Protein AF-A0A947J7D8-F1 (afdb_monomer_lite)

Secondary structure (DSSP, 8-state):
-HHHHHHHHHHHHHHHHHHTTTS-EEEEEEEEEEETTEEEEEEEEEEEETTTTEEEEEEEES--HHHHHHS-TT----HHHHHHHHTTS-SEEEEEEEE-TTS-EEEEEEEEE-SSPPPP---GGGTTTSSSS---

pLDDT: mean 82.87, std 16.21, range [32.88, 96.25]

Foldseek 3Di:
DVVVQVVVLVVVLVVQCVVCQDAKDWDWDWDWDDDPNDTWIKIKTWIADNVQQKIKIKIFILFEPVVRVVDGYPDPDPQVVVCVSRAQGGQKMWMWMFHPVPHTDIGTDHMDGYPDGDHRPDPPPPPVVPVPPDDD

Radius of gyration: 15.06 Å; chains: 1; bounding box: 30×41×39 Å

Structure (mmCIF, N/CA/C/O backbone):
data_AF-A0A947J7D8-F1
#
_entry.id   AF-A0A947J7D8-F1
#
loop_
_atom_site.group_PDB
_atom_site.id
_atom_site.type_symbol
_atom_site.label_atom_id
_atom_site.label_alt_id
_atom_site.label_comp_id
_atom_site.label_asym_id
_atom_site.label_entity_id
_atom_site.label_seq_id
_atom_site.pdbx_PDB_ins_code
_atom_site.Cartn_x
_atom_site.Cartn_y
_atom_site.Cartn_z
_atom_site.occupancy
_atom_site.B_iso_or_equiv
_atom_site.auth_seq_id
_atom_site.auth_comp_id
_atom_site.auth_asym_id
_atom_site.auth_atom_id
_atom_site.pdbx_PDB_model_num
ATOM 1 N N . MET A 1 1 ? 2.115 11.630 8.866 1.00 86.38 1 MET A N 1
ATOM 2 C CA . MET A 1 1 ? 1.598 10.238 8.909 1.00 86.38 1 MET A CA 1
ATOM 3 C C . MET A 1 1 ? 1.457 9.632 7.513 1.00 86.38 1 MET A C 1
ATOM 5 O O . MET A 1 1 ? 2.188 8.693 7.231 1.00 86.38 1 MET A O 1
ATOM 9 N N . PHE A 1 2 ? 0.605 10.180 6.631 1.00 93.31 2 PHE A N 1
ATOM 10 C CA . PHE A 1 2 ? 0.474 9.715 5.237 1.00 93.31 2 PHE A CA 1
ATOM 11 C C . PHE A 1 2 ? 1.815 9.655 4.499 1.00 93.31 2 PHE A C 1
ATOM 13 O O . PHE A 1 2 ? 2.153 8.610 3.965 1.00 93.31 2 PHE A O 1
ATOM 20 N N . ASP A 1 3 ? 2.627 10.712 4.570 1.00 94.56 3 ASP A N 1
ATOM 21 C CA . ASP A 1 3 ? 3.909 10.755 3.847 1.00 94.56 3 ASP A CA 1
ATOM 22 C C . ASP A 1 3 ? 4.918 9.712 4.348 1.00 94.56 3 ASP A C 1
ATOM 24 O O . ASP A 1 3 ? 5.742 9.221 3.583 1.00 94.56 3 ASP A 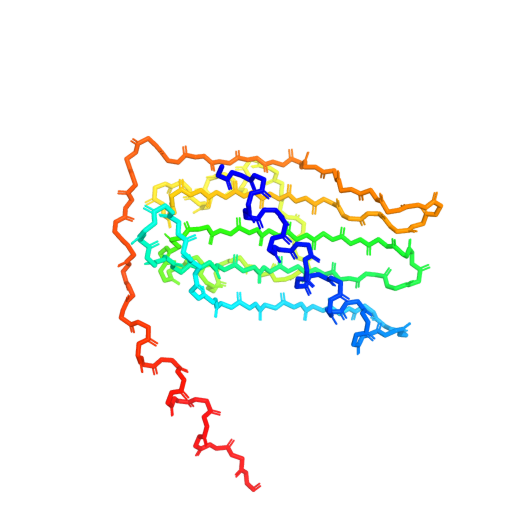O 1
ATOM 28 N N . LYS A 1 4 ? 4.852 9.333 5.633 1.00 94.75 4 LYS A N 1
ATOM 29 C CA . LYS A 1 4 ? 5.694 8.264 6.192 1.00 94.75 4 LYS A CA 1
ATOM 30 C C . LYS A 1 4 ? 5.284 6.908 5.618 1.00 94.75 4 LYS A C 1
ATOM 32 O O . LYS A 1 4 ? 6.145 6.154 5.182 1.00 94.75 4 LYS A O 1
ATOM 37 N N . ILE A 1 5 ? 3.981 6.631 5.575 1.00 95.44 5 ILE A N 1
ATOM 38 C CA . ILE A 1 5 ? 3.432 5.398 4.997 1.00 95.44 5 ILE A CA 1
ATOM 39 C C . ILE A 1 5 ? 3.716 5.338 3.496 1.00 95.44 5 ILE A C 1
ATOM 41 O O . ILE A 1 5 ? 4.161 4.307 3.009 1.00 95.44 5 ILE A O 1
ATOM 45 N N . GLU A 1 6 ? 3.527 6.446 2.780 1.00 96.25 6 GLU A N 1
ATOM 46 C CA . GLU A 1 6 ? 3.812 6.541 1.349 1.00 96.25 6 GLU A CA 1
ATOM 47 C C . GLU A 1 6 ? 5.294 6.289 1.064 1.00 96.25 6 GLU A C 1
ATOM 49 O O . GLU A 1 6 ? 5.605 5.464 0.215 1.00 96.25 6 GLU A O 1
ATOM 54 N N . LYS A 1 7 ? 6.218 6.890 1.829 1.00 95.50 7 LYS A N 1
ATOM 55 C CA . LYS A 1 7 ? 7.660 6.613 1.701 1.00 95.50 7 LYS A CA 1
ATOM 56 C C . LYS A 1 7 ? 8.004 5.139 1.922 1.00 95.50 7 LYS A C 1
ATOM 58 O O . LYS A 1 7 ? 8.852 4.609 1.210 1.00 95.50 7 LYS A O 1
ATOM 63 N N . ILE A 1 8 ? 7.383 4.480 2.902 1.00 95.69 8 ILE A N 1
ATOM 64 C CA . ILE A 1 8 ? 7.607 3.049 3.163 1.00 95.69 8 ILE A CA 1
ATOM 65 C C . ILE A 1 8 ? 7.055 2.214 2.003 1.00 95.69 8 ILE A C 1
ATOM 67 O O . ILE A 1 8 ? 7.776 1.394 1.442 1.00 95.69 8 ILE A O 1
ATOM 71 N N . ALA A 1 9 ? 5.814 2.462 1.589 1.00 95.69 9 ALA A N 1
ATOM 72 C CA . ALA A 1 9 ? 5.176 1.737 0.496 1.00 95.69 9 ALA A CA 1
ATOM 73 C C . ALA A 1 9 ? 5.911 1.920 -0.843 1.00 95.69 9 ALA A C 1
ATOM 75 O O . ALA A 1 9 ? 6.096 0.949 -1.568 1.00 95.69 9 ALA A O 1
ATOM 76 N N . VAL A 1 10 ? 6.421 3.124 -1.123 1.00 95.50 10 VAL A N 1
ATOM 77 C CA . VAL A 1 10 ? 7.275 3.416 -2.284 1.00 95.50 10 VAL A CA 1
ATOM 78 C C . VAL A 1 10 ? 8.554 2.585 -2.267 1.00 95.50 10 VAL A C 1
ATOM 80 O O . VAL A 1 10 ? 8.926 2.040 -3.300 1.00 95.50 10 VAL A O 1
ATOM 83 N N . LYS A 1 11 ? 9.224 2.443 -1.115 1.00 94.50 11 LYS A N 1
ATOM 84 C CA . LYS A 1 11 ? 10.410 1.576 -1.020 1.00 94.50 11 LYS A CA 1
ATOM 85 C C . LYS A 1 11 ? 10.070 0.131 -1.378 1.00 94.50 11 LYS A C 1
ATOM 87 O O . LYS A 1 11 ? 10.795 -0.483 -2.148 1.00 94.50 11 LYS A O 1
ATOM 92 N N . HIS A 1 12 ? 8.951 -0.388 -0.875 1.00 92.62 12 HIS A N 1
ATOM 93 C CA . HIS A 1 12 ? 8.507 -1.744 -1.210 1.00 92.62 12 HIS A CA 1
ATOM 94 C C . HIS A 1 12 ? 8.127 -1.902 -2.679 1.00 92.62 12 HIS A C 1
ATOM 96 O O . HIS A 1 12 ? 8.469 -2.915 -3.279 1.00 92.62 12 HIS A O 1
ATOM 102 N N . TYR A 1 13 ? 7.472 -0.897 -3.258 1.00 93.06 13 TYR A N 1
ATOM 103 C CA . TYR A 1 13 ? 7.185 -0.854 -4.686 1.00 93.06 13 TYR A CA 1
ATOM 104 C C . TYR A 1 13 ? 8.473 -0.913 -5.518 1.00 93.06 13 TYR A C 1
ATOM 106 O O . TYR A 1 13 ? 8.563 -1.714 -6.439 1.00 93.06 13 TYR A O 1
ATOM 114 N N . LEU A 1 14 ? 9.486 -0.108 -5.178 1.00 91.62 14 LEU A N 1
ATOM 115 C CA . LEU A 1 14 ? 10.761 -0.090 -5.899 1.00 91.62 14 LEU A CA 1
ATOM 116 C C . LEU A 1 14 ? 11.495 -1.431 -5.792 1.00 91.62 14 LEU A C 1
ATOM 118 O O . LEU A 1 14 ? 11.955 -1.940 -6.807 1.00 91.62 14 LEU A O 1
ATOM 122 N N . CYS A 1 15 ? 11.521 -2.054 -4.609 1.00 90.88 15 CYS A N 1
ATOM 123 C CA . CYS A 1 15 ? 12.073 -3.403 -4.463 1.00 90.88 15 CYS A CA 1
ATOM 124 C C . CYS A 1 15 ? 11.315 -4.436 -5.314 1.00 90.88 15 CYS A C 1
ATOM 126 O O . CYS A 1 15 ? 11.939 -5.303 -5.921 1.00 90.88 15 CYS A O 1
ATOM 128 N N . ALA A 1 16 ? 9.980 -4.349 -5.376 1.00 90.12 16 ALA A N 1
ATOM 129 C CA . ALA A 1 16 ? 9.176 -5.230 -6.220 1.00 90.12 16 ALA A CA 1
ATOM 130 C C . ALA A 1 16 ? 9.484 -5.014 -7.713 1.00 90.12 16 ALA A C 1
ATOM 132 O O . ALA A 1 16 ? 9.693 -5.987 -8.439 1.00 90.12 16 ALA A O 1
ATOM 133 N N . LEU A 1 17 ? 9.600 -3.756 -8.149 1.00 89.00 17 LEU A N 1
ATOM 134 C CA . LEU A 1 17 ? 9.933 -3.390 -9.526 1.00 89.00 17 LEU A CA 1
ATOM 135 C C . LEU A 1 17 ? 11.322 -3.908 -9.926 1.00 89.00 17 LEU A C 1
ATOM 137 O O . LEU A 1 17 ? 11.465 -4.526 -10.975 1.00 89.00 17 LEU A O 1
ATOM 141 N N . GLU A 1 18 ? 12.331 -3.722 -9.072 1.00 87.81 18 GLU A N 1
ATOM 142 C CA . GLU A 1 18 ? 13.691 -4.233 -9.303 1.00 87.81 18 GLU A CA 1
ATOM 143 C C . GLU A 1 18 ? 13.727 -5.765 -9.381 1.00 87.81 18 GLU A C 1
ATOM 145 O O . GLU A 1 18 ? 14.430 -6.328 -10.218 1.00 87.81 18 GLU A O 1
ATOM 150 N N . SER A 1 19 ? 12.936 -6.4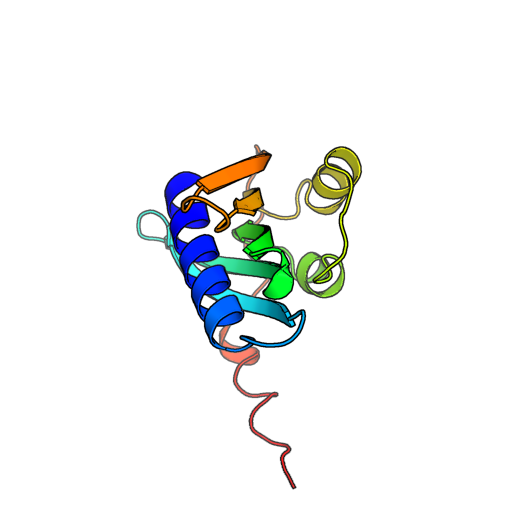50 -8.547 1.00 85.94 19 SER A N 1
ATOM 151 C CA . SER A 1 19 ? 12.854 -7.917 -8.547 1.00 85.94 19 SER A CA 1
ATOM 152 C C . SER A 1 19 ? 12.125 -8.512 -9.759 1.00 85.94 19 SER A C 1
ATOM 154 O O . SER A 1 19 ? 12.216 -9.715 -9.984 1.00 85.94 19 SER A O 1
ATOM 156 N N . SER A 1 20 ? 11.414 -7.688 -10.536 1.00 80.81 20 SER A N 1
ATOM 157 C CA . SER A 1 20 ? 10.571 -8.105 -11.661 1.00 80.81 20 SER A CA 1
ATOM 158 C C . SER A 1 20 ? 10.881 -7.308 -12.925 1.00 80.81 20 SER A C 1
ATOM 160 O O . SER A 1 20 ? 10.003 -6.747 -13.555 1.00 80.81 20 SER A O 1
ATOM 162 N N . ALA A 1 21 ? 12.148 -7.240 -13.330 1.00 73.25 21 ALA A N 1
ATOM 163 C CA . ALA A 1 21 ? 12.584 -6.352 -14.414 1.00 73.25 21 ALA A CA 1
ATOM 164 C C . ALA A 1 21 ? 11.926 -6.603 -15.793 1.00 73.25 21 ALA A C 1
ATOM 166 O O . ALA A 1 21 ? 12.008 -5.741 -16.668 1.00 73.25 21 ALA A O 1
ATOM 167 N N . THR A 1 22 ? 11.309 -7.767 -16.015 1.00 80.31 22 THR A N 1
ATOM 168 C CA . THR A 1 22 ? 10.840 -8.203 -17.342 1.00 80.31 22 THR A CA 1
ATOM 169 C C . THR A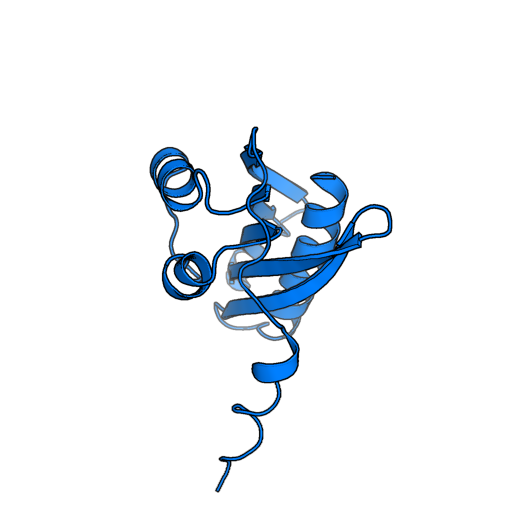 1 22 ? 9.347 -8.483 -17.443 1.00 80.31 22 THR A C 1
ATOM 171 O O . THR A 1 22 ? 8.863 -8.664 -18.557 1.00 80.31 22 THR A O 1
ATOM 174 N N . GLU A 1 23 ? 8.622 -8.534 -16.328 1.00 85.00 23 GLU A N 1
ATOM 175 C CA . GLU A 1 23 ? 7.211 -8.917 -16.302 1.00 85.00 23 GLU A CA 1
ATOM 176 C C . GLU A 1 23 ? 6.447 -8.187 -15.202 1.00 85.00 23 GLU A C 1
ATOM 178 O O . GLU A 1 23 ? 7.012 -7.814 -14.173 1.00 85.00 23 GLU A O 1
ATOM 183 N N . ASP A 1 24 ? 5.150 -7.992 -15.423 1.00 86.19 24 ASP A N 1
ATOM 184 C CA . ASP A 1 24 ? 4.271 -7.427 -14.410 1.00 86.19 24 ASP A CA 1
ATOM 185 C C . ASP A 1 24 ? 4.328 -8.265 -13.131 1.00 86.19 24 ASP A C 1
ATOM 187 O O . ASP A 1 24 ? 4.190 -9.489 -13.169 1.00 86.19 24 ASP A O 1
ATOM 191 N N . SER A 1 25 ? 4.490 -7.606 -11.984 1.00 87.75 25 SER A N 1
ATOM 192 C CA . SER A 1 25 ? 4.599 -8.303 -10.705 1.00 87.75 25 SER A CA 1
ATOM 193 C C . SER A 1 25 ? 3.586 -7.802 -9.703 1.00 87.75 25 SER A C 1
ATOM 195 O O . SER A 1 25 ? 3.470 -6.611 -9.411 1.00 87.75 25 SER A O 1
ATOM 197 N N . LEU A 1 26 ? 2.841 -8.756 -9.157 1.00 92.12 26 LEU A N 1
ATOM 198 C CA . LEU A 1 26 ? 1.923 -8.550 -8.056 1.00 92.12 26 LEU A CA 1
ATOM 199 C C . LEU A 1 26 ? 2.677 -8.723 -6.746 1.00 92.12 26 LEU A C 1
ATOM 201 O O . LEU A 1 26 ? 3.286 -9.763 -6.503 1.00 92.12 26 LEU A O 1
ATOM 205 N N . PHE A 1 27 ? 2.565 -7.746 -5.852 1.00 91.62 27 PHE A N 1
ATOM 206 C CA . PHE A 1 27 ? 3.188 -7.845 -4.540 1.00 91.62 27 PHE A CA 1
ATOM 207 C C . PHE A 1 27 ? 2.192 -7.606 -3.415 1.00 91.62 27 PHE A C 1
ATOM 209 O O . PHE A 1 27 ? 1.239 -6.829 -3.511 1.00 91.62 27 PHE A O 1
ATOM 216 N N . ARG A 1 28 ? 2.447 -8.301 -2.310 1.00 93.19 28 ARG A N 1
ATOM 217 C CA . ARG A 1 28 ? 1.756 -8.155 -1.036 1.00 93.19 28 ARG A CA 1
ATOM 218 C C . ARG A 1 28 ? 2.791 -8.304 0.056 1.00 93.19 28 ARG A C 1
ATOM 220 O O . ARG A 1 28 ? 3.479 -9.316 0.129 1.00 93.19 28 ARG A O 1
ATOM 227 N N . THR A 1 29 ? 2.861 -7.322 0.933 1.00 92.06 29 THR A N 1
ATOM 228 C CA . THR A 1 29 ? 3.707 -7.390 2.113 1.00 92.06 29 THR A CA 1
ATOM 229 C C . THR A 1 29 ? 2.956 -6.869 3.320 1.00 92.06 29 THR A C 1
ATOM 231 O O . THR A 1 29 ? 2.089 -6.000 3.224 1.00 92.06 29 THR A O 1
ATOM 234 N N . LEU A 1 30 ? 3.267 -7.453 4.462 1.00 91.62 30 LEU A N 1
ATOM 235 C CA . LEU A 1 30 ? 2.635 -7.154 5.723 1.00 91.62 30 LEU A CA 1
ATOM 236 C C . LEU A 1 30 ? 3.760 -7.033 6.756 1.00 91.62 30 LEU A C 1
ATOM 238 O O . LEU A 1 30 ? 4.462 -8.002 7.031 1.00 91.62 30 LEU A O 1
ATOM 242 N N . MET A 1 31 ? 3.964 -5.828 7.282 1.00 92.25 31 MET A N 1
ATOM 243 C CA . MET A 1 31 ? 5.128 -5.486 8.108 1.00 92.25 31 MET A CA 1
ATOM 244 C C . MET A 1 31 ? 4.719 -4.659 9.323 1.00 92.25 31 MET A C 1
ATOM 246 O O . MET A 1 31 ? 3.675 -4.016 9.299 1.00 92.25 31 MET A O 1
ATOM 250 N N . ASN A 1 32 ? 5.555 -4.608 10.358 1.00 90.75 32 ASN A N 1
ATOM 251 C CA . ASN A 1 32 ? 5.356 -3.661 11.452 1.00 90.75 32 ASN A CA 1
ATOM 252 C C . ASN A 1 32 ? 6.132 -2.373 11.186 1.00 90.75 32 ASN A C 1
ATOM 254 O O . ASN A 1 32 ? 7.311 -2.409 10.838 1.00 90.75 32 ASN A O 1
ATOM 258 N N . VAL A 1 33 ? 5.469 -1.241 11.386 1.00 91.69 33 VAL A N 1
ATOM 259 C CA . VAL A 1 33 ? 6.051 0.090 11.247 1.00 91.69 33 VAL A CA 1
ATOM 260 C C . VAL A 1 33 ? 5.850 0.868 12.536 1.00 91.69 33 VAL A C 1
ATOM 262 O O . VAL A 1 33 ? 4.767 0.856 13.121 1.00 91.69 33 VAL A O 1
ATOM 265 N N . ASP A 1 34 ? 6.895 1.555 12.978 1.00 91.25 34 ASP A N 1
ATOM 266 C CA . ASP A 1 34 ? 6.784 2.498 14.084 1.00 91.25 34 ASP A CA 1
ATOM 267 C C . ASP A 1 34 ? 5.991 3.723 13.618 1.00 91.25 34 ASP A C 1
ATOM 269 O O . ASP A 1 34 ? 6.396 4.421 12.683 1.00 91.25 34 ASP A O 1
ATOM 273 N N . MET A 1 35 ? 4.870 3.989 14.276 1.00 88.88 35 MET A N 1
ATOM 274 C CA . MET A 1 35 ? 4.043 5.170 14.101 1.00 88.88 35 MET A CA 1
ATOM 275 C C . MET A 1 35 ? 4.012 5.947 15.414 1.00 88.88 35 MET A C 1
ATOM 277 O O . MET A 1 35 ? 3.178 5.687 16.279 1.00 88.88 35 MET A O 1
ATOM 281 N N . ASP A 1 36 ? 4.922 6.914 15.525 1.00 87.19 36 ASP A N 1
ATOM 282 C CA . ASP A 1 36 ? 5.018 7.854 16.644 1.00 87.19 36 ASP A CA 1
ATOM 283 C C . ASP A 1 36 ? 5.211 7.147 18.005 1.00 87.19 36 ASP A C 1
ATOM 285 O O . ASP A 1 36 ? 4.582 7.498 19.000 1.00 87.19 36 ASP A O 1
ATOM 289 N N . GLY A 1 37 ? 6.072 6.121 18.043 1.00 86.38 37 GLY A N 1
ATOM 290 C CA . GLY A 1 37 ? 6.397 5.328 19.234 1.00 86.38 37 GLY A CA 1
ATOM 291 C C . GLY A 1 37 ? 5.528 4.081 19.415 1.00 86.38 37 GLY A C 1
ATOM 292 O O . GLY A 1 37 ? 5.740 3.307 20.347 1.00 86.38 37 GLY A O 1
ATOM 293 N N . SER A 1 38 ? 4.551 3.861 18.531 1.00 87.00 38 SER A N 1
ATOM 294 C CA . SER A 1 38 ? 3.680 2.686 18.544 1.00 87.00 38 SER A CA 1
ATOM 295 C C . SER A 1 38 ? 3.922 1.825 17.310 1.00 87.00 38 SER A C 1
ATOM 297 O O . SER A 1 38 ? 3.709 2.263 16.179 1.00 87.00 38 SER A O 1
ATOM 299 N N . MET A 1 39 ? 4.327 0.572 17.522 1.00 89.62 39 MET A N 1
ATOM 300 C CA . MET A 1 39 ? 4.447 -0.402 16.439 1.00 89.62 39 MET A CA 1
ATOM 301 C C . MET A 1 39 ? 3.061 -0.802 15.938 1.00 89.62 39 MET A C 1
ATOM 303 O O . MET A 1 39 ? 2.245 -1.333 16.692 1.00 89.62 39 MET A O 1
ATOM 307 N N . LYS A 1 40 ? 2.805 -0.562 14.652 1.00 90.06 40 LYS A N 1
ATOM 308 C CA . LYS A 1 40 ? 1.535 -0.872 13.992 1.00 90.06 40 LYS A CA 1
ATOM 309 C C . LYS A 1 40 ? 1.762 -1.714 12.743 1.00 90.06 40 LYS A C 1
ATOM 311 O O . LYS A 1 40 ? 2.731 -1.474 12.023 1.00 90.06 40 LYS A O 1
ATOM 316 N N . PRO A 1 41 ? 0.862 -2.655 12.430 1.00 92.06 41 PRO A N 1
ATOM 317 C CA . PRO A 1 41 ? 0.969 -3.406 11.195 1.00 92.06 41 PRO A CA 1
ATOM 318 C C . PRO A 1 41 ? 0.611 -2.525 9.995 1.00 92.06 41 PRO A C 1
ATOM 320 O O . PRO A 1 41 ? -0.310 -1.714 10.055 1.00 92.06 41 PRO A O 1
ATOM 323 N N . LEU A 1 42 ? 1.323 -2.695 8.892 1.00 93.38 42 LEU A N 1
ATOM 324 C CA . LEU A 1 42 ? 1.112 -2.029 7.617 1.00 93.38 42 LEU A CA 1
ATOM 325 C C . LEU A 1 42 ? 1.022 -3.096 6.529 1.00 93.38 42 LEU A C 1
ATOM 327 O O . LEU A 1 42 ? 1.982 -3.826 6.284 1.00 93.38 42 LEU A O 1
ATOM 331 N N . LEU A 1 43 ? -0.137 -3.169 5.879 1.00 93.88 43 LEU A N 1
ATOM 332 C CA . LEU A 1 43 ? -0.332 -3.944 4.661 1.00 93.88 43 LEU A CA 1
ATOM 333 C C . LEU A 1 43 ? 0.004 -3.054 3.467 1.00 93.88 43 LEU A C 1
ATOM 335 O O . LEU A 1 43 ? -0.556 -1.967 3.344 1.00 93.88 43 LEU A O 1
ATOM 339 N N . VAL A 1 44 ? 0.866 -3.524 2.574 1.00 94.88 44 VAL A N 1
ATOM 340 C CA . VAL A 1 44 ? 1.109 -2.896 1.274 1.00 94.88 44 VAL A CA 1
ATOM 341 C C . VAL A 1 44 ? 0.843 -3.931 0.194 1.00 94.88 44 VAL A C 1
ATOM 343 O O . VAL A 1 44 ? 1.403 -5.025 0.226 1.00 94.88 44 VAL A O 1
ATOM 346 N N . VAL A 1 45 ? -0.026 -3.596 -0.748 1.00 94.12 45 VAL A N 1
ATOM 347 C CA . VAL A 1 45 ? -0.348 -4.430 -1.909 1.00 94.12 45 VAL A CA 1
ATOM 348 C C . VAL A 1 45 ? -0.263 -3.595 -3.166 1.00 94.12 45 VAL A C 1
ATOM 350 O O . VAL A 1 45 ? -0.602 -2.416 -3.133 1.00 94.12 45 VAL A O 1
ATOM 353 N N . GLY A 1 46 ? 0.158 -4.181 -4.274 1.00 93.69 46 GLY A N 1
ATOM 354 C CA . GLY A 1 46 ? 0.275 -3.429 -5.511 1.00 93.69 46 GLY A CA 1
ATOM 355 C C . GLY A 1 46 ? 0.658 -4.279 -6.701 1.00 93.69 46 GLY A C 1
ATOM 356 O O . GLY A 1 46 ? 0.735 -5.505 -6.616 1.00 93.69 46 GLY A O 1
ATOM 357 N N . VAL A 1 47 ? 0.871 -3.588 -7.808 1.00 92.31 47 VAL A N 1
ATOM 358 C CA . VAL A 1 47 ? 1.388 -4.138 -9.056 1.00 92.31 47 VAL A CA 1
ATOM 359 C C . VAL A 1 47 ? 2.441 -3.194 -9.611 1.00 92.31 47 VAL A C 1
ATOM 361 O O . VAL A 1 47 ? 2.297 -1.971 -9.518 1.00 92.31 47 VAL A O 1
ATOM 364 N N . THR A 1 48 ? 3.495 -3.770 -10.165 1.00 92.00 48 THR A N 1
ATOM 365 C CA . THR A 1 48 ? 4.509 -3.077 -10.956 1.00 92.00 48 THR A CA 1
ATOM 366 C C . THR A 1 48 ? 4.339 -3.468 -12.418 1.00 92.00 48 THR A C 1
ATOM 368 O O . THR A 1 48 ? 4.136 -4.645 -12.704 1.00 92.00 48 THR A O 1
ATOM 371 N N . HIS A 1 49 ? 4.455 -2.497 -13.322 1.00 89.31 49 HIS A N 1
ATOM 372 C CA . HIS A 1 49 ? 4.457 -2.683 -14.772 1.00 89.31 49 HIS A CA 1
ATOM 373 C C . HIS A 1 49 ? 5.805 -2.222 -15.345 1.00 89.31 49 HIS A C 1
ATOM 375 O O . HIS A 1 49 ? 5.968 -1.054 -15.716 1.00 89.31 49 HIS A O 1
ATOM 381 N N . PRO A 1 50 ? 6.815 -3.106 -15.415 1.00 84.00 50 PRO A N 1
ATOM 382 C CA . PRO A 1 50 ? 8.175 -2.729 -15.803 1.00 84.00 50 PRO A CA 1
ATOM 383 C C . PRO A 1 50 ? 8.266 -2.154 -17.217 1.00 84.00 50 PRO A C 1
ATOM 385 O O . PRO A 1 50 ? 9.032 -1.224 -17.447 1.00 84.00 50 PRO A O 1
ATOM 388 N N . TRP A 1 51 ? 7.460 -2.655 -18.159 1.00 84.25 51 TRP A N 1
ATOM 389 C CA . TRP A 1 51 ? 7.461 -2.176 -19.547 1.00 84.25 51 TRP A CA 1
ATOM 390 C C . TRP A 1 51 ? 6.926 -0.753 -19.699 1.00 84.25 51 TRP A C 1
ATOM 392 O O . TRP A 1 51 ? 7.406 0.002 -20.543 1.00 84.25 51 TRP A O 1
ATOM 402 N N . PHE A 1 52 ? 5.951 -0.380 -18.873 1.00 80.31 52 PHE A N 1
ATOM 403 C CA . PHE A 1 52 ? 5.374 0.965 -18.858 1.00 80.31 52 PHE A CA 1
ATOM 404 C C . PHE A 1 52 ? 6.048 1.872 -17.830 1.00 80.31 52 PHE A C 1
ATOM 406 O O . PHE A 1 52 ? 5.773 3.074 -17.781 1.00 80.31 52 PHE A O 1
ATOM 413 N N . TYR A 1 53 ? 6.988 1.316 -17.056 1.00 81.88 53 TYR A N 1
ATOM 414 C CA . TYR A 1 53 ? 7.679 2.004 -15.978 1.00 81.88 53 TYR A CA 1
ATOM 415 C C . TYR A 1 53 ? 6.688 2.679 -15.025 1.00 81.88 53 TYR A C 1
ATOM 417 O O . TYR A 1 53 ? 6.944 3.776 -14.524 1.00 81.88 53 TYR A O 1
ATOM 425 N N . ASP A 1 54 ? 5.550 2.047 -14.771 1.00 88.00 54 ASP A N 1
ATOM 426 C CA . ASP A 1 54 ? 4.517 2.545 -13.877 1.00 88.00 54 ASP A CA 1
ATOM 427 C C . ASP A 1 54 ? 3.894 1.412 -13.058 1.00 88.00 54 ASP A C 1
ATOM 429 O O . ASP A 1 54 ? 4.328 0.262 -13.107 1.00 88.00 54 ASP A O 1
ATOM 433 N N . GLY A 1 55 ? 2.946 1.760 -12.201 1.00 91.75 55 GLY A N 1
ATOM 434 C CA . GLY A 1 55 ? 2.259 0.807 -11.351 1.00 91.75 55 GLY A CA 1
ATOM 435 C C . GLY A 1 55 ? 1.483 1.505 -10.255 1.00 91.75 55 GLY A C 1
ATOM 436 O O . GLY A 1 55 ? 1.459 2.737 -10.153 1.00 91.75 55 GLY A O 1
ATOM 437 N N . PHE A 1 56 ? 0.843 0.715 -9.403 1.00 92.88 56 PHE A N 1
ATOM 438 C CA . PHE A 1 56 ? 0.075 1.250 -8.289 1.00 92.88 56 PHE A CA 1
ATOM 439 C C . PHE A 1 56 ? 0.291 0.429 -7.029 1.00 92.88 56 PHE A C 1
ATOM 441 O O . PHE A 1 56 ? 0.585 -0.767 -7.068 1.00 92.88 56 PHE A O 1
ATOM 448 N N . PHE A 1 57 ? 0.079 1.074 -5.888 1.00 94.25 57 PHE A N 1
ATOM 449 C CA . PHE A 1 57 ? -0.027 0.378 -4.620 1.00 94.25 57 PHE A CA 1
ATOM 450 C C . PHE A 1 57 ? -1.138 0.958 -3.750 1.00 94.25 57 PHE A C 1
ATOM 452 O O . PHE A 1 57 ? -1.519 2.125 -3.862 1.00 94.25 57 PHE A O 1
ATOM 459 N N . ILE A 1 58 ? -1.628 0.127 -2.839 1.00 95.50 58 ILE A N 1
ATOM 460 C CA . ILE A 1 58 ? -2.484 0.487 -1.718 1.00 95.50 58 ILE A CA 1
ATOM 461 C C . ILE A 1 58 ? -1.722 0.143 -0.445 1.00 95.50 58 ILE A C 1
ATOM 463 O O . ILE A 1 58 ? -1.251 -0.981 -0.267 1.00 95.50 58 ILE A O 1
ATOM 467 N N . ALA A 1 59 ? -1.629 1.110 0.457 1.00 95.50 59 ALA A N 1
ATOM 468 C CA . ALA A 1 59 ? -1.051 0.938 1.776 1.00 95.50 59 ALA A CA 1
ATOM 469 C C . ALA A 1 59 ? -2.135 1.150 2.838 1.00 95.50 59 ALA A C 1
ATOM 471 O O . ALA A 1 59 ? -2.812 2.178 2.843 1.00 95.50 59 ALA A O 1
ATOM 472 N N . VAL A 1 60 ? -2.301 0.180 3.737 1.00 94.31 60 VAL A N 1
ATOM 473 C CA . VAL A 1 60 ? -3.316 0.177 4.797 1.00 94.31 60 VAL A CA 1
ATOM 474 C C . VAL A 1 60 ? -2.639 -0.004 6.145 1.00 94.31 60 VAL A C 1
ATOM 476 O O . VAL A 1 60 ? -2.089 -1.066 6.440 1.00 94.31 60 VAL A O 1
ATOM 479 N N . LEU A 1 61 ? -2.684 1.037 6.971 1.00 93.88 61 LEU A N 1
ATOM 480 C CA . LEU A 1 61 ? -2.160 1.016 8.327 1.00 93.88 61 LEU A CA 1
ATOM 481 C C . LEU A 1 61 ? -3.196 0.446 9.287 1.00 93.88 61 LEU A C 1
ATOM 483 O O . LEU A 1 61 ? -4.356 0.863 9.304 1.00 93.88 61 LEU A O 1
ATOM 487 N N . ASN A 1 62 ? -2.714 -0.427 10.157 1.00 91.94 62 ASN A N 1
ATOM 488 C CA . ASN A 1 62 ? -3.474 -1.081 11.198 1.00 91.94 62 ASN A CA 1
ATOM 489 C C . ASN A 1 62 ? -4.716 -1.829 10.662 1.00 91.94 62 ASN A C 1
ATOM 491 O O . ASN A 1 62 ? -5.825 -1.580 11.137 1.00 91.94 62 ASN A O 1
ATOM 495 N N . PRO A 1 63 ? -4.578 -2.675 9.618 1.00 91.00 63 PRO A N 1
ATOM 496 C CA . PRO A 1 63 ? -5.726 -3.312 8.986 1.00 91.00 63 PRO A CA 1
ATOM 497 C C . PRO A 1 63 ? -6.355 -4.377 9.893 1.00 91.00 63 PRO A C 1
ATOM 499 O O . PRO A 1 63 ? -5.665 -5.143 10.567 1.00 91.00 63 PRO A O 1
ATOM 502 N N . ASP A 1 64 ? -7.679 -4.487 9.835 1.00 88.44 64 ASP A N 1
ATOM 503 C CA . ASP A 1 64 ? -8.413 -5.667 10.280 1.00 88.44 64 ASP A CA 1
ATOM 504 C C . ASP A 1 64 ? -8.026 -6.880 9.416 1.00 88.44 64 ASP A C 1
ATOM 506 O O . ASP A 1 64 ? -7.775 -6.749 8.215 1.00 88.44 64 ASP A O 1
ATOM 510 N N . ILE A 1 65 ? -8.010 -8.077 10.010 1.00 84.06 65 ILE A N 1
ATOM 511 C CA . ILE A 1 65 ? -7.641 -9.325 9.323 1.00 84.06 65 ILE A CA 1
ATOM 512 C C . ILE A 1 65 ? -8.460 -9.566 8.050 1.00 84.06 65 ILE A C 1
ATOM 514 O O . ILE A 1 65 ? -7.935 -10.059 7.053 1.00 84.06 65 ILE A O 1
ATOM 518 N N . SER A 1 66 ? -9.726 -9.143 8.045 1.00 86.12 66 SER A N 1
ATOM 519 C CA . SER A 1 66 ? -10.609 -9.271 6.887 1.00 86.12 66 SER A CA 1
ATOM 520 C C . SER A 1 66 ? -10.178 -8.422 5.689 1.00 86.12 66 SER A C 1
ATOM 522 O O . SER A 1 66 ? -10.606 -8.709 4.574 1.00 86.12 66 SER A O 1
ATOM 524 N N . LEU A 1 67 ? -9.346 -7.390 5.877 1.00 87.44 67 LEU A N 1
ATOM 525 C CA . LEU A 1 67 ? -8.816 -6.584 4.773 1.00 87.44 67 LEU A CA 1
ATOM 526 C C . LEU A 1 67 ? -7.665 -7.267 4.042 1.00 87.44 67 LEU A C 1
ATOM 528 O O . LEU A 1 67 ? -7.467 -6.995 2.859 1.00 87.44 67 LEU A O 1
ATOM 532 N N . ILE A 1 68 ? -6.934 -8.164 4.709 1.00 85.00 68 ILE A N 1
ATOM 533 C CA . ILE A 1 68 ? -5.776 -8.831 4.112 1.00 85.00 68 ILE A CA 1
ATOM 534 C C . ILE A 1 68 ? -6.230 -9.649 2.903 1.00 85.00 68 ILE A C 1
ATOM 536 O O . ILE A 1 68 ? -5.705 -9.457 1.815 1.00 85.00 68 ILE A O 1
ATOM 540 N N . SER A 1 69 ? -7.256 -10.487 3.034 1.00 82.19 69 SER A N 1
ATOM 541 C CA . SER A 1 69 ? -7.762 -11.279 1.905 1.00 82.19 69 SER A CA 1
ATOM 542 C C . SER A 1 69 ? -8.642 -10.490 0.928 1.00 82.19 69 SER A C 1
ATOM 544 O O . SER A 1 69 ? -8.800 -10.911 -0.213 1.00 82.19 69 SER A O 1
ATOM 546 N N . LYS A 1 70 ? -9.221 -9.356 1.348 1.00 86.44 70 LYS A N 1
ATOM 547 C CA . LYS A 1 70 ? -10.142 -8.567 0.509 1.00 86.44 70 LYS A CA 1
ATOM 548 C C . LYS A 1 70 ? -9.450 -7.613 -0.453 1.00 86.44 70 LYS A C 1
ATOM 550 O O . LYS A 1 70 ? -9.980 -7.369 -1.530 1.00 86.44 70 LYS A O 1
ATOM 555 N N . ILE A 1 71 ? -8.310 -7.041 -0.069 1.00 86.88 71 ILE A N 1
ATOM 556 C CA . ILE A 1 71 ? -7.573 -6.128 -0.944 1.00 86.88 71 ILE A CA 1
ATOM 557 C C . ILE A 1 71 ? -6.554 -6.957 -1.714 1.00 86.88 71 ILE A C 1
ATOM 559 O O . ILE A 1 71 ? -5.545 -7.379 -1.147 1.00 86.88 71 ILE A O 1
ATOM 563 N N . ASN A 1 72 ? -6.843 -7.228 -2.985 1.00 83.12 72 ASN A N 1
ATOM 564 C CA . ASN A 1 72 ? -5.986 -8.030 -3.851 1.00 83.12 72 ASN A CA 1
ATOM 565 C C . ASN A 1 72 ? -4.999 -7.160 -4.645 1.00 83.12 72 ASN A C 1
ATOM 567 O O . ASN A 1 72 ? -5.385 -6.087 -5.119 1.00 83.12 72 ASN A O 1
ATOM 571 N N . PRO A 1 73 ? -3.744 -7.618 -4.817 1.00 83.94 73 PRO A N 1
ATOM 572 C CA . PRO A 1 73 ? -2.804 -7.027 -5.766 1.00 83.94 73 PRO A CA 1
ATOM 573 C C . PRO A 1 73 ? -3.407 -6.944 -7.173 1.00 83.94 73 PRO A C 1
ATOM 575 O O . PRO A 1 73 ? -4.212 -7.796 -7.548 1.00 83.94 73 PRO A O 1
ATOM 578 N N . GLY A 1 74 ? -3.030 -5.924 -7.948 1.00 72.25 74 GLY A N 1
ATOM 579 C CA . GLY A 1 74 ? -3.453 -5.785 -9.349 1.00 72.25 74 GLY A CA 1
ATOM 580 C C . GLY A 1 74 ? -4.924 -5.410 -9.562 1.00 72.25 74 GLY A C 1
ATOM 581 O O . GLY A 1 74 ? -5.332 -5.146 -10.687 1.00 72.25 74 GLY A O 1
ATOM 582 N N . CYS A 1 75 ? -5.735 -5.333 -8.503 1.00 68.00 75 CYS A N 1
ATOM 583 C CA . CYS A 1 75 ? -7.127 -4.922 -8.620 1.00 68.00 75 CYS A CA 1
ATOM 584 C C . CYS A 1 75 ? -7.239 -3.401 -8.472 1.00 68.00 75 CYS A C 1
ATOM 586 O O . CYS A 1 75 ? -7.218 -2.873 -7.356 1.00 68.00 75 CYS A O 1
ATOM 588 N N . GLY A 1 76 ? -7.403 -2.702 -9.597 1.00 63.50 76 GLY A N 1
ATOM 589 C CA . GLY A 1 76 ? -7.794 -1.293 -9.624 1.00 63.50 76 GLY A CA 1
ATOM 590 C C . GLY A 1 76 ? -9.195 -1.122 -9.040 1.00 63.50 76 GLY A C 1
ATOM 591 O O . GLY A 1 76 ? -10.191 -1.148 -9.756 1.00 63.50 76 GLY A O 1
ATOM 592 N N . SER A 1 77 ? -9.291 -1.007 -7.717 1.00 68.69 77 SER A N 1
ATOM 593 C CA . SER A 1 77 ? -10.556 -0.700 -7.050 1.00 68.69 77 SER A CA 1
ATOM 594 C C . SER A 1 77 ? -10.861 0.777 -7.248 1.00 68.69 77 SER A C 1
ATOM 596 O O . SER A 1 77 ? -9.986 1.613 -7.023 1.00 68.69 77 SER A O 1
ATOM 598 N N . SER A 1 78 ? -12.096 1.113 -7.628 1.00 82.81 78 SER A N 1
ATOM 599 C CA . SER A 1 78 ? -12.507 2.516 -7.647 1.00 82.81 78 SER A CA 1
ATOM 600 C C . SER A 1 78 ? -12.334 3.126 -6.255 1.00 82.81 78 SER A C 1
ATOM 602 O O . SER A 1 78 ? -12.550 2.465 -5.234 1.00 82.81 78 SER A O 1
ATOM 604 N N . ASP A 1 79 ? -11.964 4.402 -6.208 1.00 86.12 79 ASP A N 1
ATOM 605 C CA . ASP A 1 79 ? -11.728 5.137 -4.963 1.00 86.12 79 ASP A CA 1
ATOM 606 C C . ASP A 1 79 ? -12.878 5.016 -3.958 1.00 86.12 79 ASP A C 1
ATOM 608 O O . ASP A 1 79 ? -12.657 4.914 -2.749 1.00 86.12 79 ASP A O 1
ATOM 612 N N . PHE A 1 80 ? -14.114 5.021 -4.462 1.00 87.69 80 PHE A N 1
ATOM 613 C CA . PHE A 1 80 ? -15.318 4.868 -3.655 1.00 87.69 80 PHE A CA 1
ATOM 614 C C . PHE A 1 80 ? -15.396 3.476 -3.017 1.00 87.69 80 PHE A C 1
ATOM 616 O O . PHE A 1 80 ? -15.473 3.373 -1.792 1.00 87.69 80 PHE A O 1
ATOM 623 N N . ILE A 1 81 ? -15.275 2.414 -3.821 1.00 88.69 81 ILE A N 1
ATOM 624 C CA . ILE A 1 81 ? -15.328 1.026 -3.341 1.00 88.69 81 ILE A CA 1
ATOM 625 C C . ILE A 1 81 ? -14.193 0.765 -2.350 1.00 88.69 81 ILE A C 1
ATOM 627 O O . ILE A 1 81 ? -14.405 0.156 -1.301 1.00 88.69 81 ILE A O 1
ATOM 631 N N . LEU A 1 82 ? -12.986 1.264 -2.633 1.00 89.31 82 LEU A N 1
ATOM 632 C CA . LEU A 1 82 ? -11.847 1.076 -1.743 1.00 89.31 82 LEU A CA 1
ATOM 633 C C . LEU A 1 82 ? -12.097 1.727 -0.374 1.00 89.31 82 LEU A C 1
ATOM 635 O O . LEU A 1 82 ? -11.829 1.105 0.654 1.00 89.31 82 LEU A O 1
ATOM 639 N N . LYS A 1 83 ? -12.665 2.941 -0.342 1.00 91.06 83 LYS A N 1
ATOM 640 C CA . LYS A 1 83 ? -13.062 3.619 0.903 1.00 91.06 83 LYS A CA 1
ATOM 641 C C . LYS A 1 83 ? -14.139 2.851 1.666 1.00 91.06 83 LYS A C 1
ATOM 643 O O . LYS A 1 83 ? -14.040 2.750 2.888 1.00 91.06 83 LYS A O 1
ATOM 648 N N . GLU A 1 84 ? -15.132 2.290 0.982 1.00 90.12 84 GLU A N 1
ATOM 649 C CA . GLU A 1 84 ? -16.160 1.456 1.616 1.00 90.12 84 GLU A CA 1
ATOM 650 C C . GLU A 1 84 ? -15.574 0.177 2.222 1.00 90.12 84 GLU A C 1
ATOM 652 O O . GLU A 1 84 ? -15.878 -0.164 3.368 1.00 90.12 84 GLU A O 1
ATOM 657 N N . ILE A 1 85 ? -14.678 -0.500 1.495 1.00 89.81 85 ILE A N 1
ATOM 658 C CA . ILE A 1 85 ? -14.015 -1.725 1.956 1.00 89.81 85 ILE A CA 1
ATOM 659 C C . ILE A 1 85 ? -13.264 -1.473 3.266 1.00 89.81 85 ILE A C 1
ATOM 661 O O . ILE A 1 85 ? -13.440 -2.251 4.213 1.00 89.81 85 ILE A O 1
ATOM 665 N N . VAL A 1 86 ? -12.461 -0.402 3.323 1.00 90.69 86 VAL A N 1
ATOM 666 C CA . VAL A 1 86 ? -11.578 -0.092 4.464 1.00 90.69 86 VAL A CA 1
ATOM 667 C C . VAL A 1 86 ? -12.269 0.643 5.610 1.00 90.69 86 VAL A C 1
ATOM 669 O O . VAL A 1 86 ? -11.716 0.727 6.709 1.00 90.69 86 VAL A O 1
ATOM 672 N N . SER A 1 87 ? -13.473 1.173 5.384 1.00 90.06 87 SER A N 1
ATOM 673 C CA . SER A 1 87 ? -14.190 1.961 6.384 1.00 90.06 87 SER A CA 1
ATOM 674 C C . SER A 1 87 ? -14.343 1.194 7.699 1.00 90.06 87 SER A C 1
ATOM 676 O O . SER A 1 87 ? -14.829 0.062 7.715 1.00 90.06 87 SER A O 1
ATOM 678 N N . LYS A 1 88 ? -13.920 1.817 8.811 1.00 88.06 88 LYS A N 1
ATOM 679 C CA . LYS A 1 88 ? -13.929 1.250 10.177 1.00 88.06 88 LYS A CA 1
ATOM 680 C C . LYS A 1 88 ? -13.088 -0.027 10.352 1.00 88.06 88 LYS A C 1
ATOM 682 O O . LYS A 1 88 ? -13.259 -0.733 11.339 1.00 88.06 88 LYS A O 1
ATOM 687 N N . LYS A 1 89 ? -12.189 -0.330 9.413 1.00 89.88 89 LYS A N 1
ATOM 688 C CA . LYS A 1 89 ? -11.343 -1.537 9.429 1.00 89.88 89 LYS A CA 1
ATOM 689 C C . LYS A 1 89 ? -9.850 -1.235 9.3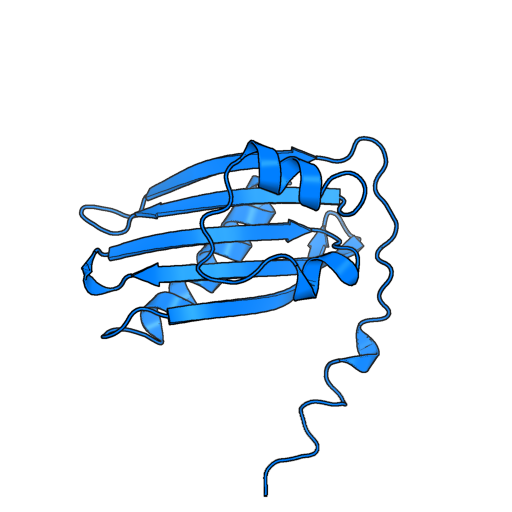51 1.00 89.88 89 LYS A C 1
ATOM 691 O O . LYS A 1 89 ? -9.052 -2.155 9.239 1.00 89.88 89 LYS A O 1
ATOM 696 N N . CYS A 1 90 ? -9.463 0.032 9.379 1.00 91.50 90 CYS A N 1
ATOM 697 C CA . CYS A 1 90 ? -8.070 0.450 9.443 1.00 91.50 90 CYS A CA 1
ATOM 698 C C . CYS A 1 90 ? -7.959 1.833 10.087 1.00 91.50 90 CYS A C 1
ATOM 700 O O . CYS A 1 90 ? -8.941 2.577 10.149 1.00 91.50 90 CYS A O 1
ATOM 702 N N . ASP A 1 91 ? -6.754 2.218 10.491 1.00 92.19 91 ASP A N 1
ATOM 703 C CA . ASP A 1 91 ? -6.481 3.585 10.948 1.00 92.19 91 ASP A CA 1
ATOM 704 C C . ASP A 1 91 ? -6.416 4.541 9.757 1.00 92.19 91 ASP A C 1
ATOM 706 O O . ASP A 1 91 ? -6.930 5.663 9.795 1.00 92.19 91 ASP A O 1
ATOM 710 N N . LEU A 1 92 ? -5.759 4.085 8.691 1.00 93.38 92 LEU A N 1
ATOM 711 C CA . LEU A 1 92 ? -5.422 4.891 7.532 1.00 93.38 92 LEU A CA 1
ATOM 712 C C . LEU A 1 92 ? -5.253 3.994 6.308 1.00 93.38 92 LEU A C 1
ATOM 714 O O . LEU A 1 92 ? -4.675 2.916 6.404 1.00 93.38 92 LEU A O 1
ATOM 718 N N . MET A 1 93 ? -5.721 4.458 5.156 1.00 94.44 93 MET A N 1
ATOM 719 C CA . MET A 1 93 ? -5.404 3.871 3.858 1.00 94.44 93 MET A CA 1
ATOM 720 C C . MET A 1 93 ? -4.998 4.970 2.879 1.00 94.44 93 MET A C 1
ATOM 722 O O . MET A 1 93 ? -5.536 6.078 2.927 1.00 94.44 93 MET A O 1
ATOM 726 N N . LEU A 1 94 ? -4.043 4.673 2.006 1.00 95.38 94 LEU A N 1
ATOM 727 C CA . LEU A 1 94 ? -3.772 5.474 0.821 1.00 95.38 94 LEU A CA 1
ATOM 728 C C . LEU A 1 94 ? -3.563 4.573 -0.393 1.00 95.38 94 LEU A C 1
ATOM 730 O O . LEU A 1 94 ? -3.030 3.472 -0.258 1.00 95.38 94 LEU A O 1
ATOM 734 N N . SER A 1 95 ? -3.962 5.057 -1.563 1.00 94.19 95 SER A N 1
ATOM 735 C CA . SER A 1 95 ? -3.593 4.484 -2.854 1.00 94.19 95 SER A CA 1
ATOM 736 C C . SER A 1 95 ? -2.791 5.504 -3.649 1.00 94.19 95 SER A C 1
ATOM 738 O O . SER A 1 95 ? -3.119 6.696 -3.652 1.00 94.19 95 SER A O 1
ATOM 740 N N . SER A 1 96 ? -1.746 5.042 -4.326 1.00 94.19 96 SER A N 1
ATOM 741 C CA . SER A 1 96 ? -0.890 5.900 -5.140 1.00 94.19 96 SER A CA 1
ATOM 742 C C . SER A 1 96 ? -0.478 5.194 -6.421 1.00 94.19 96 SER A C 1
ATOM 744 O O . SER A 1 96 ? -0.185 3.998 -6.416 1.00 94.19 96 SER A O 1
ATOM 746 N N . TRP A 1 97 ? -0.411 5.972 -7.498 1.00 93.25 97 TRP A N 1
ATOM 747 C CA . TRP A 1 97 ? 0.299 5.600 -8.713 1.00 93.25 97 TRP A CA 1
ATOM 748 C C . TRP A 1 97 ? 1.765 5.972 -8.578 1.00 93.25 97 TRP A C 1
ATOM 750 O O . TRP A 1 97 ? 2.098 7.043 -8.057 1.00 93.25 97 TRP A O 1
ATOM 760 N N . VAL A 1 98 ? 2.631 5.103 -9.072 1.00 92.81 98 VAL A N 1
ATOM 761 C CA . VAL A 1 98 ? 4.055 5.369 -9.210 1.00 92.81 98 VAL A CA 1
ATOM 762 C C . VAL A 1 98 ? 4.361 5.410 -10.692 1.00 92.81 98 VAL A C 1
ATOM 764 O O . VAL A 1 98 ? 4.066 4.470 -11.415 1.00 92.81 98 VAL A O 1
ATOM 767 N N . TYR A 1 99 ? 4.959 6.507 -11.126 1.00 91.75 99 TYR A N 1
ATOM 768 C CA . TYR A 1 99 ? 5.449 6.696 -12.477 1.00 91.75 99 TYR A CA 1
ATOM 769 C C . TYR A 1 99 ? 6.960 6.825 -12.394 1.00 91.75 99 TYR A C 1
ATOM 771 O O . TYR A 1 99 ? 7.490 7.632 -11.631 1.00 91.75 99 TYR A O 1
ATOM 779 N N . THR A 1 100 ? 7.656 6.001 -13.154 1.00 85.06 100 THR A N 1
ATOM 780 C CA . THR A 1 100 ? 9.115 6.026 -13.284 1.00 85.06 100 THR A CA 1
ATOM 781 C C . THR A 1 100 ? 9.539 6.395 -14.708 1.00 85.06 100 THR A C 1
ATOM 783 O O . THR A 1 100 ? 10.685 6.794 -14.922 1.00 85.06 100 THR A O 1
ATOM 786 N N . TYR A 1 101 ? 8.600 6.399 -15.668 1.00 78.38 101 TYR A N 1
ATOM 787 C CA . TYR A 1 101 ? 8.831 6.929 -17.010 1.00 78.38 101 TYR A CA 1
ATOM 788 C C . TYR A 1 101 ? 9.116 8.443 -16.954 1.00 78.38 101 TYR A C 1
ATOM 790 O O . TYR A 1 101 ? 8.361 9.220 -16.375 1.00 78.38 101 TYR A O 1
ATOM 798 N N . LYS A 1 102 ? 10.221 8.883 -17.573 1.00 78.19 102 LYS A N 1
ATOM 799 C CA . LYS A 1 102 ? 10.650 10.301 -17.651 1.00 78.19 102 LYS A CA 1
ATOM 800 C C . LYS A 1 102 ? 10.867 11.008 -16.298 1.00 78.19 102 LYS A C 1
ATOM 802 O O . LYS A 1 102 ? 10.922 12.235 -16.254 1.00 78.19 102 LYS A O 1
ATOM 807 N N . GLY A 1 103 ? 11.046 10.249 -15.220 1.00 81.31 103 GLY A N 1
ATOM 808 C CA . GLY A 1 103 ? 11.331 10.767 -13.885 1.00 81.31 103 GLY A CA 1
ATOM 809 C C . GLY A 1 103 ? 10.461 10.112 -12.820 1.00 81.31 103 GLY A C 1
ATOM 810 O O . GLY A 1 103 ? 9.313 9.755 -13.067 1.00 81.31 103 GLY A O 1
ATOM 811 N N . PHE A 1 104 ? 11.017 9.957 -11.619 1.00 89.69 104 PHE A N 1
ATOM 812 C CA . PHE A 1 104 ? 10.303 9.351 -10.502 1.00 89.69 104 PHE A CA 1
ATOM 813 C C . PHE A 1 104 ? 9.233 10.307 -9.959 1.00 89.69 104 PHE A C 1
ATOM 815 O O . PHE A 1 104 ? 9.545 11.375 -9.428 1.00 89.69 104 PHE A O 1
ATOM 822 N N . LYS A 1 105 ? 7.965 9.908 -10.060 1.00 93.19 105 LYS A N 1
ATOM 823 C CA . LYS A 1 105 ? 6.814 10.646 -9.545 1.00 93.19 105 LYS A CA 1
ATOM 824 C C . LYS A 1 105 ? 5.845 9.699 -8.854 1.00 93.19 105 LYS A C 1
ATOM 826 O O . LYS A 1 105 ? 5.447 8.680 -9.403 1.00 93.19 105 LYS A O 1
ATOM 831 N N . VAL A 1 106 ? 5.387 10.098 -7.673 1.00 94.31 106 VAL A N 1
ATOM 832 C CA . VAL A 1 106 ? 4.311 9.414 -6.950 1.00 94.31 106 VAL A CA 1
ATOM 833 C C . VAL A 1 106 ? 3.091 10.320 -6.959 1.00 94.31 106 VAL A C 1
ATOM 835 O O . VAL A 1 106 ? 3.182 11.492 -6.598 1.00 94.31 106 VAL A O 1
ATOM 838 N N . SER A 1 107 ? 1.956 9.790 -7.402 1.00 93.44 107 SER A N 1
ATOM 839 C CA . SER A 1 107 ? 0.686 10.506 -7.449 1.00 93.44 107 SER A CA 1
ATOM 840 C C . SER A 1 107 ? -0.326 9.814 -6.554 1.00 93.44 107 SER A C 1
ATOM 842 O O . SER A 1 107 ? -0.890 8.774 -6.904 1.00 93.44 107 SER A O 1
ATOM 844 N N . ARG A 1 108 ? -0.575 10.411 -5.391 1.00 93.50 108 ARG A N 1
ATOM 845 C CA . ARG A 1 108 ? -1.592 9.938 -4.454 1.00 93.50 108 ARG A CA 1
ATOM 846 C C . ARG A 1 108 ? -2.974 10.083 -5.077 1.00 93.50 108 ARG A C 1
ATOM 848 O O . ARG A 1 108 ? -3.357 11.178 -5.472 1.00 93.50 108 ARG A O 1
ATOM 855 N N . SER A 1 109 ? -3.694 8.974 -5.181 1.00 91.69 109 SER A N 1
ATOM 856 C CA . SER A 1 109 ? -5.018 8.920 -5.813 1.00 91.69 109 SER A CA 1
ATOM 857 C C . SER A 1 109 ? -6.108 9.047 -4.770 1.00 9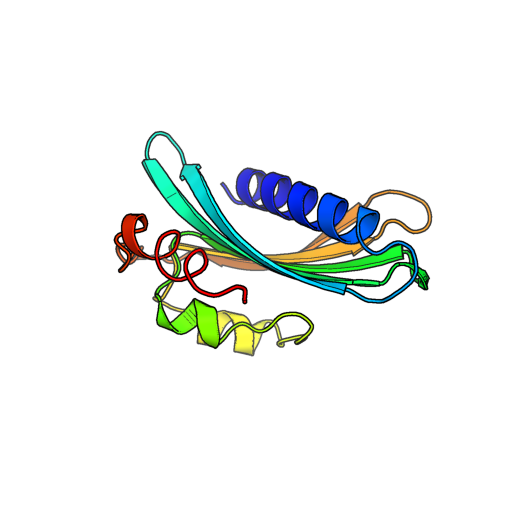1.69 109 SER A C 1
ATOM 859 O O . SER A 1 109 ? -6.886 9.995 -4.798 1.00 91.69 109 SER A O 1
ATOM 861 N N . THR A 1 110 ? -6.096 8.157 -3.776 1.00 93.25 110 THR A N 1
ATOM 862 C CA . THR A 1 110 ? -7.110 8.155 -2.729 1.00 93.25 110 THR A CA 1
ATOM 863 C C . THR A 1 110 ? -6.507 8.066 -1.345 1.00 93.25 110 THR A C 1
ATOM 865 O O . THR A 1 110 ? -5.427 7.517 -1.134 1.00 93.25 110 THR A O 1
ATOM 868 N N . THR A 1 111 ? -7.229 8.620 -0.376 1.00 95.31 111 THR A N 1
ATOM 869 C CA . THR A 1 111 ? -6.885 8.512 1.040 1.00 95.31 111 THR A CA 1
ATOM 870 C C . THR A 1 111 ? -8.120 8.257 1.881 1.00 95.31 111 THR A C 1
ATOM 872 O O . THR A 1 111 ? -9.230 8.690 1.563 1.00 95.31 111 THR A O 1
ATOM 875 N N . TYR A 1 112 ? -7.906 7.569 2.991 1.00 94.31 112 TYR A N 1
ATOM 876 C CA . TYR A 1 112 ? -8.871 7.364 4.051 1.00 94.31 112 TYR A CA 1
ATOM 877 C C . TYR A 1 112 ? -8.154 7.481 5.392 1.00 94.31 112 TYR A C 1
ATOM 879 O O . TYR A 1 112 ? -7.051 6.965 5.566 1.00 94.31 112 TYR A O 1
ATOM 887 N N . LYS A 1 113 ? -8.792 8.145 6.353 1.00 93.44 113 LYS A N 1
ATOM 888 C CA . LYS A 1 113 ? -8.350 8.196 7.746 1.00 93.44 113 LYS A CA 1
ATOM 889 C C . LYS A 1 113 ? -9.562 7.948 8.629 1.00 93.44 113 LYS A C 1
ATOM 891 O O . LYS A 1 113 ? -10.561 8.660 8.505 1.00 93.44 113 LYS A O 1
ATOM 896 N N . SER A 1 114 ? -9.487 6.946 9.500 1.00 88.69 114 SER A N 1
ATOM 897 C CA . SER A 1 114 ? -10.576 6.674 10.433 1.00 88.69 114 SER A CA 1
ATOM 898 C C . SER A 1 114 ? -10.691 7.798 11.462 1.00 88.69 114 SER A C 1
ATOM 900 O O . SER A 1 114 ? -9.688 8.338 11.931 1.00 88.69 114 SER A O 1
ATOM 902 N N . ARG A 1 115 ? -11.931 8.143 11.826 1.00 77.31 115 ARG A N 1
ATOM 903 C CA . ARG A 1 115 ? -12.224 9.050 12.949 1.00 77.31 115 ARG A CA 1
ATOM 904 C C . ARG A 1 115 ? -12.121 8.334 14.299 1.00 77.31 115 ARG A C 1
ATOM 906 O O . ARG A 1 115 ? -11.781 8.975 15.281 1.00 77.31 115 ARG A O 1
ATOM 913 N N . ASN A 1 116 ? -12.359 7.020 14.308 1.00 73.56 116 ASN A N 1
ATOM 914 C CA . ASN A 1 116 ? -12.235 6.129 15.461 1.00 73.56 116 ASN A CA 1
ATOM 915 C C . ASN A 1 116 ? -11.352 4.938 15.049 1.00 73.56 116 ASN A C 1
ATOM 917 O O . ASN A 1 116 ? -11.853 4.003 14.416 1.00 73.56 116 ASN A O 1
ATOM 921 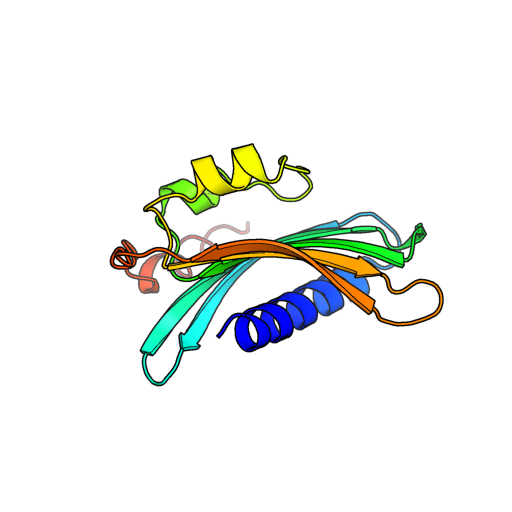N N . PRO A 1 117 ? -10.036 4.998 15.303 1.00 63.56 117 PRO A N 1
ATOM 922 C CA . PRO A 1 117 ? -9.103 3.927 14.958 1.00 63.56 117 PRO A CA 1
ATOM 923 C C . PRO A 1 117 ? -9.523 2.619 15.649 1.00 63.56 117 PRO A C 1
ATOM 925 O O . PRO A 1 117 ? -9.713 2.600 16.864 1.00 63.56 117 PRO A O 1
ATOM 928 N N . CYS A 1 118 ? -9.709 1.533 14.894 1.00 59.25 118 CYS A N 1
ATOM 929 C CA . CYS A 1 118 ? -9.953 0.216 15.490 1.00 59.25 118 CYS A CA 1
ATOM 930 C C . CYS A 1 118 ? -8.616 -0.395 15.917 1.00 59.25 118 CYS A C 1
ATOM 932 O O . CYS A 1 118 ? -7.643 -0.324 15.174 1.00 59.25 118 CYS A O 1
ATOM 934 N N . SER A 1 119 ? -8.555 -1.036 17.084 1.00 59.31 119 SER A N 1
ATOM 935 C CA . SER A 1 119 ? -7.371 -1.797 17.498 1.00 59.31 119 SER A CA 1
ATOM 936 C C . SER A 1 119 ? -7.017 -2.850 16.442 1.00 59.31 119 SER A C 1
ATOM 938 O O . SER A 1 119 ? -7.915 -3.551 15.966 1.00 59.31 119 SER A O 1
ATOM 940 N N . ALA A 1 120 ? -5.728 -2.980 16.095 1.00 57.47 120 ALA A N 1
ATOM 941 C CA . ALA A 1 120 ? -5.241 -4.093 15.278 1.00 57.47 120 ALA A CA 1
ATOM 942 C C . ALA A 1 120 ? -5.762 -5.392 15.885 1.00 57.47 120 ALA A C 1
ATOM 944 O O . ALA A 1 120 ? -5.426 -5.719 17.022 1.00 57.47 120 ALA A O 1
ATOM 945 N N . ARG A 1 121 ? -6.564 -6.162 15.151 1.00 61.50 121 ARG A N 1
ATOM 946 C CA . ARG A 1 121 ? -7.029 -7.471 15.633 1.00 61.50 121 ARG A CA 1
ATOM 947 C C . ARG A 1 121 ? -5.995 -8.564 15.362 1.00 61.50 121 ARG A C 1
ATOM 949 O O . ARG A 1 121 ? -6.355 -9.658 14.944 1.00 61.50 121 ARG A O 1
ATOM 956 N N . PHE A 1 122 ? -4.710 -8.256 15.545 1.00 58.69 122 PHE A N 1
ATOM 957 C CA . PHE A 1 122 ? -3.615 -9.147 15.172 1.00 58.69 122 PHE A CA 1
ATOM 958 C C . PHE A 1 122 ? -2.547 -9.258 16.269 1.00 58.69 122 PHE A C 1
ATOM 960 O O . PHE A 1 122 ? -1.905 -8.258 16.589 1.00 58.69 122 PHE A O 1
ATOM 967 N N . PRO A 1 123 ? -2.264 -10.468 16.785 1.00 51.81 123 PRO A N 1
ATOM 968 C CA . PRO A 1 123 ? -0.985 -10.795 17.400 1.00 51.81 123 PRO A CA 1
ATOM 969 C C . PRO A 1 123 ? -0.032 -11.313 16.307 1.00 51.81 123 PRO A C 1
ATOM 971 O O . PRO A 1 123 ? -0.115 -12.458 15.869 1.00 51.81 123 PRO A O 1
ATOM 974 N N . PHE A 1 124 ? 0.866 -10.458 15.812 1.00 48.62 124 PHE A N 1
ATOM 975 C CA . PHE A 1 124 ? 1.733 -10.765 14.659 1.00 48.62 124 PHE A CA 1
ATOM 976 C C . PHE A 1 124 ? 2.772 -11.871 14.878 1.00 48.62 124 PHE A C 1
ATOM 978 O O . PHE A 1 124 ? 3.398 -12.309 13.918 1.00 48.62 124 PHE A O 1
ATOM 985 N N . GLN A 1 125 ? 2.946 -12.363 16.106 1.00 50.03 125 GLN A N 1
ATOM 986 C CA . GLN A 1 125 ? 3.874 -13.463 16.385 1.00 50.03 125 GLN A CA 1
ATOM 987 C C . GLN A 1 125 ? 3.485 -14.785 15.696 1.00 50.03 125 GLN A C 1
ATOM 989 O O . GLN A 1 125 ? 4.314 -15.683 15.623 1.00 50.03 125 GLN A O 1
ATOM 994 N N . LYS A 1 126 ? 2.262 -14.925 15.157 1.00 42.94 126 LYS A N 1
ATOM 995 C CA . LYS A 1 126 ? 1.778 -16.210 14.621 1.00 42.94 126 LYS A CA 1
ATOM 996 C C . LYS A 1 126 ? 1.984 -16.444 13.116 1.00 42.94 126 LYS A C 1
ATOM 998 O O . LYS A 1 126 ? 2.037 -17.595 12.708 1.00 42.94 126 LYS A O 1
ATOM 1003 N N . LEU A 1 127 ? 2.144 -15.408 12.285 1.00 45.34 127 LEU A N 1
ATOM 1004 C CA . LEU A 1 127 ? 2.169 -15.586 10.817 1.00 45.34 127 LEU A CA 1
ATOM 1005 C C . LEU A 1 127 ? 3.543 -15.944 10.223 1.00 45.34 127 LEU A C 1
ATOM 1007 O O . LEU A 1 127 ? 3.597 -16.456 9.110 1.00 45.34 127 LEU A O 1
ATOM 1011 N N . GLN A 1 128 ? 4.649 -15.724 10.943 1.00 43.06 128 GLN A N 1
ATOM 1012 C CA . GLN A 1 128 ? 5.973 -16.177 10.483 1.00 43.06 128 GLN A CA 1
ATOM 1013 C C . GLN A 1 128 ? 6.214 -17.678 10.720 1.00 43.06 128 GLN A C 1
ATOM 1015 O O . GLN A 1 128 ? 7.080 -18.257 10.071 1.00 43.06 128 GLN A O 1
ATOM 1020 N N . LEU A 1 129 ? 5.444 -18.320 11.604 1.00 41.12 129 LEU A N 1
ATOM 1021 C CA . LEU A 1 129 ? 5.640 -19.726 11.976 1.00 41.12 129 LEU A CA 1
ATOM 1022 C C . LEU A 1 129 ? 4.936 -20.722 11.044 1.00 41.12 129 LEU A C 1
ATOM 1024 O O . LEU A 1 129 ? 5.398 -21.851 10.919 1.00 41.12 129 LEU A O 1
ATOM 1028 N N . GLU A 1 130 ? 3.874 -20.321 10.342 1.00 38.59 130 GLU A N 1
ATOM 1029 C CA . GLU A 1 130 ? 3.105 -21.252 9.495 1.00 38.59 130 GLU A CA 1
ATOM 1030 C C . GLU A 1 130 ? 3.562 -21.282 8.024 1.00 38.59 130 GLU A C 1
ATOM 1032 O O . GLU A 1 130 ? 3.214 -22.202 7.291 1.00 38.59 130 GLU A O 1
ATOM 1037 N N . GLY A 1 131 ? 4.401 -20.333 7.590 1.00 37.00 131 GLY A N 1
ATOM 1038 C CA . GLY A 1 131 ? 4.980 -20.309 6.236 1.00 37.00 131 GLY A CA 1
ATOM 1039 C C . GLY A 1 131 ? 6.352 -20.983 6.097 1.00 37.00 131 GLY A C 1
ATOM 1040 O O . GLY A 1 131 ? 6.842 -21.130 4.981 1.00 37.00 131 GLY A O 1
ATOM 1041 N N . ALA A 1 132 ? 6.986 -21.379 7.207 1.00 37.22 132 ALA A N 1
ATOM 1042 C CA . ALA A 1 132 ? 8.356 -21.906 7.223 1.00 37.22 132 ALA A CA 1
ATOM 1043 C C . ALA A 1 132 ? 8.451 -23.438 7.383 1.00 37.22 132 ALA A C 1
ATOM 1045 O O . ALA A 1 132 ? 9.557 -23.968 7.412 1.00 37.22 132 ALA A O 1
ATOM 1046 N N . LEU A 1 133 ? 7.324 -24.158 7.473 1.00 38.28 133 LEU A N 1
ATOM 1047 C CA . LEU A 1 133 ? 7.304 -25.600 7.771 1.00 38.28 133 LEU A CA 1
ATOM 1048 C C . LEU A 1 133 ? 6.785 -26.507 6.651 1.00 38.28 133 LEU A C 1
ATOM 1050 O O . LEU A 1 133 ? 6.531 -27.673 6.907 1.00 38.28 133 LEU A O 1
ATOM 1054 N N . ASN A 1 134 ? 6.674 -26.026 5.411 1.00 38.66 134 ASN A N 1
ATOM 1055 C CA . ASN A 1 134 ? 6.431 -26.906 4.264 1.00 38.66 134 ASN A CA 1
ATOM 1056 C C . ASN A 1 134 ? 7.133 -26.375 3.008 1.00 38.66 134 ASN A C 1
ATOM 1058 O O . ASN A 1 134 ? 6.528 -25.719 2.161 1.00 38.66 134 ASN A O 1
ATOM 1062 N N . ARG A 1 135 ? 8.422 -26.692 2.873 1.00 32.88 135 ARG A N 1
ATOM 1063 C CA . ARG A 1 135 ? 8.994 -26.996 1.558 1.00 32.88 135 ARG A CA 1
ATOM 1064 C C . ARG A 1 135 ? 9.462 -28.456 1.592 1.00 32.88 135 ARG A C 1
ATOM 1066 O O . ARG A 1 135 ? 10.123 -28.805 2.570 1.00 32.88 135 ARG A O 1
ATOM 1073 N N . PRO A 1 136 ? 9.064 -29.285 0.611 1.00 43.56 136 PRO A N 1
ATOM 1074 C CA . PRO A 1 136 ? 9.619 -30.624 0.436 1.00 43.56 136 PRO A CA 1
ATOM 1075 C C . PRO A 1 136 ? 11.120 -30.577 0.129 1.00 43.56 136 PRO A C 1
ATOM 1077 O O . PRO A 1 136 ? 11.590 -29.528 -0.376 1.00 43.56 136 PRO A O 1
#

Sequence (136 aa):
MFDKIEKIAVKHYLCALESSATEDSLFRTLMNVDMDGSMKPLLVVGVTHPWFYDGFFIAVLNPDISLISKINPGCGSSDFILKEIVSKKCDLMLSSWVYTYKGFKVSRSTTYKSRNPCSARFPFQKLQLEGALNRP